Protein AF-A0A819MSC9-F1 (afdb_monomer_lite)

pLDDT: mean 72.08, std 18.35, range [40.25, 93.31]

Secondary structure (DSSP, 8-state):
-----------EE-GGG--HHHHHHHHHHTT----TT--HHHHHHHHHHHHHHTT--TTT--EE----------------------------------------

Radius of gyration: 26.0 Å; chains: 1; bounding box: 69×40×56 Å

Structure (mmCIF, N/CA/C/O backbone):
data_AF-A0A819MSC9-F1
#
_entry.id   AF-A0A819MSC9-F1
#
loop_
_atom_site.group_PDB
_atom_site.id
_atom_site.type_symbol
_atom_site.label_atom_id
_atom_site.label_alt_id
_atom_site.label_comp_id
_atom_site.label_asym_id
_atom_site.label_entity_id
_atom_site.label_seq_id
_atom_site.pdbx_PDB_ins_code
_atom_site.Cartn_x
_atom_site.Cartn_y
_atom_site.Cartn_z
_atom_site.occupancy
_atom_site.B_iso_or_equiv
_atom_site.auth_seq_id
_atom_site.auth_comp_id
_atom_site.auth_asym_id
_atom_site.auth_atom_id
_atom_site.pdbx_PDB_model_num
ATOM 1 N N . MET A 1 1 ? -39.515 -8.755 12.818 1.00 40.25 1 MET A N 1
ATOM 2 C CA . MET A 1 1 ? -38.834 -9.186 11.578 1.00 40.25 1 MET A CA 1
ATOM 3 C C . MET A 1 1 ? -37.427 -8.613 11.591 1.00 40.25 1 MET A C 1
ATOM 5 O O . MET A 1 1 ? -37.226 -7.551 12.164 1.00 40.25 1 MET A O 1
ATOM 9 N N . SER A 1 2 ? -36.477 -9.401 11.105 1.00 42.66 2 SER A N 1
ATOM 10 C CA . SER A 1 2 ? -35.056 -9.425 11.458 1.00 42.66 2 SER A CA 1
ATOM 11 C C . SER A 1 2 ? -34.272 -8.131 11.224 1.00 42.66 2 SER A C 1
ATOM 13 O O . SER A 1 2 ? -34.384 -7.502 10.178 1.00 42.66 2 SER A O 1
ATOM 15 N N . MET A 1 3 ? -33.414 -7.800 12.193 1.00 47.66 3 MET A N 1
ATOM 16 C CA . MET A 1 3 ? -32.283 -6.892 12.020 1.00 47.66 3 MET A CA 1
ATOM 17 C C . MET A 1 3 ? -31.190 -7.619 11.230 1.00 47.66 3 MET A C 1
ATOM 19 O O . MET A 1 3 ? -30.603 -8.570 11.739 1.00 47.66 3 MET A O 1
ATOM 23 N 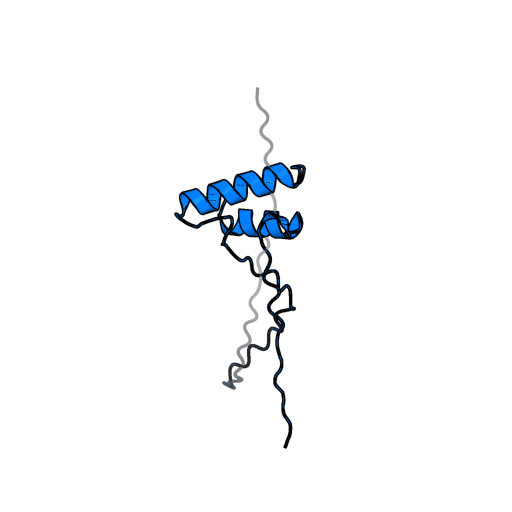N . THR A 1 4 ? -30.893 -7.182 10.009 1.00 46.00 4 THR A N 1
ATOM 24 C CA . THR A 1 4 ? -29.673 -7.586 9.291 1.00 46.00 4 THR A CA 1
ATOM 25 C C . THR A 1 4 ? -28.822 -6.352 9.029 1.00 46.00 4 THR A C 1
ATOM 27 O O . THR A 1 4 ? -28.658 -5.911 7.894 1.00 46.00 4 THR A O 1
ATOM 30 N N . SER A 1 5 ? -28.289 -5.768 10.103 1.00 48.41 5 SER A N 1
ATOM 31 C CA . SER A 1 5 ? -27.159 -4.845 10.008 1.00 48.41 5 SER A CA 1
ATOM 32 C C . SER A 1 5 ? -25.913 -5.671 9.708 1.00 48.41 5 SER A C 1
ATOM 34 O O . SER A 1 5 ? -25.155 -6.019 10.610 1.00 48.41 5 SER A O 1
ATOM 36 N N . THR A 1 6 ? -25.726 -6.044 8.442 1.00 45.50 6 THR A N 1
ATOM 37 C CA . THR A 1 6 ? -24.469 -6.615 7.955 1.00 45.50 6 THR A CA 1
ATOM 38 C C . THR A 1 6 ? -23.427 -5.504 7.994 1.00 45.50 6 THR A C 1
ATOM 40 O O . THR A 1 6 ? -23.201 -4.796 7.016 1.00 45.50 6 THR A O 1
ATOM 43 N N . THR A 1 7 ? -22.832 -5.282 9.164 1.00 50.47 7 THR A N 1
ATOM 44 C CA . THR A 1 7 ? -21.655 -4.434 9.306 1.00 50.47 7 THR A CA 1
ATOM 45 C C . THR A 1 7 ? -20.507 -5.150 8.607 1.00 50.47 7 THR A C 1
ATOM 47 O O . THR A 1 7 ? -19.777 -5.917 9.235 1.00 50.47 7 THR A O 1
ATOM 50 N N . ASN A 1 8 ? -20.359 -4.920 7.298 1.00 50.84 8 ASN A N 1
ATOM 51 C CA . ASN A 1 8 ? -19.066 -5.060 6.638 1.00 50.84 8 ASN A CA 1
ATOM 52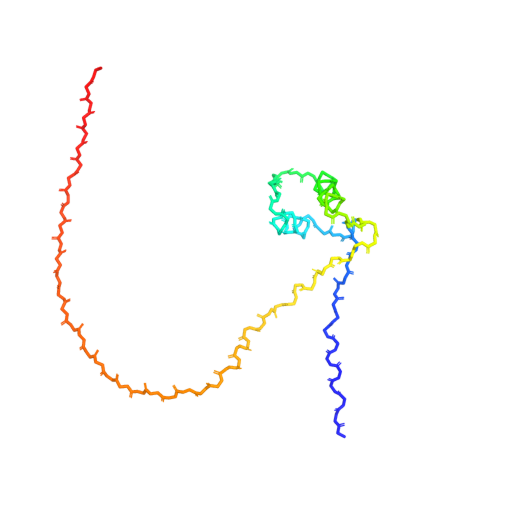 C C . ASN A 1 8 ? -18.124 -4.154 7.423 1.00 50.84 8 ASN A C 1
ATOM 54 O O . ASN A 1 8 ? -18.176 -2.930 7.309 1.00 50.84 8 ASN A O 1
ATOM 58 N N . SER A 1 9 ? -17.373 -4.755 8.340 1.00 52.38 9 SER A N 1
ATOM 59 C CA . SER A 1 9 ? -16.464 -4.051 9.225 1.00 52.38 9 SER A CA 1
ATOM 60 C C . SER A 1 9 ? -15.303 -3.574 8.369 1.00 52.38 9 SER A C 1
ATOM 62 O O . SER A 1 9 ? -14.294 -4.269 8.279 1.00 52.38 9 SER A O 1
ATOM 64 N N . VAL A 1 10 ? -15.462 -2.411 7.732 1.00 62.72 10 VAL A N 1
ATOM 65 C CA . VAL A 1 10 ? -14.424 -1.792 6.912 1.00 62.72 10 VAL A CA 1
ATOM 66 C C . VAL A 1 10 ? -13.194 -1.616 7.799 1.00 62.72 10 VAL A C 1
ATOM 68 O O . VAL A 1 10 ? -13.185 -0.793 8.717 1.00 62.72 10 VAL A O 1
ATOM 71 N N . LYS A 1 11 ? -12.168 -2.449 7.604 1.00 73.00 11 LYS A N 1
ATOM 72 C CA . LYS A 1 11 ? -10.951 -2.410 8.419 1.00 73.00 11 LYS A CA 1
ATOM 73 C C . LYS A 1 11 ? -10.078 -1.289 7.886 1.00 73.00 11 LYS A C 1
ATOM 75 O O . LYS A 1 11 ? -9.203 -1.508 7.051 1.00 73.00 11 LYS A O 1
ATOM 80 N N . GLN A 1 12 ? -10.324 -0.086 8.385 1.00 82.69 12 GLN A N 1
ATOM 81 C CA . GLN A 1 12 ? -9.467 1.061 8.134 1.00 82.69 12 GLN A CA 1
ATOM 82 C C . GLN A 1 12 ? -8.205 0.969 8.994 1.00 82.69 12 GLN A C 1
ATOM 84 O O . GLN A 1 12 ? -8.278 0.672 10.188 1.00 82.69 12 GLN A O 1
ATOM 89 N N . ARG A 1 13 ? -7.035 1.197 8.392 1.00 85.56 13 ARG A N 1
ATOM 90 C CA . ARG A 1 13 ? -5.745 1.184 9.097 1.00 85.56 13 ARG A CA 1
ATOM 91 C C . ARG A 1 13 ? -4.910 2.405 8.751 1.00 85.56 13 ARG A C 1
ATOM 93 O O . ARG A 1 13 ? -4.994 2.931 7.644 1.00 85.56 13 ARG A O 1
ATOM 100 N N . LYS A 1 14 ? -4.073 2.821 9.702 1.00 88.81 14 LYS A N 1
ATOM 101 C CA . LYS A 1 14 ? -3.057 3.855 9.488 1.00 88.81 14 LYS A CA 1
ATOM 102 C C . LYS A 1 14 ? -1.874 3.293 8.707 1.00 88.81 14 LYS A C 1
ATOM 104 O O . LYS A 1 14 ? -1.634 2.086 8.718 1.00 88.81 14 LYS A O 1
ATOM 109 N N . LEU A 1 15 ? -1.089 4.185 8.104 1.00 89.00 15 LEU A N 1
ATOM 110 C CA . LEU A 1 15 ? 0.093 3.854 7.302 1.00 89.00 15 LEU A CA 1
ATOM 111 C C . LEU A 1 15 ? 1.039 2.850 7.993 1.00 89.00 15 LEU A C 1
ATOM 113 O O . LEU A 1 15 ? 1.464 1.867 7.387 1.00 89.00 15 LEU A O 1
ATOM 117 N N . ASN A 1 16 ? 1.323 3.055 9.282 1.00 87.75 16 ASN A N 1
ATOM 118 C CA . ASN A 1 16 ? 2.234 2.201 10.054 1.00 87.75 16 ASN A CA 1
ATOM 119 C C . ASN A 1 16 ? 1.661 0.807 10.370 1.00 87.75 16 ASN A C 1
ATOM 121 O O . ASN A 1 16 ? 2.422 -0.154 10.526 1.00 87.75 16 ASN A O 1
ATOM 125 N N . ASP A 1 17 ? 0.335 0.670 10.397 1.00 87.56 17 ASP A N 1
ATOM 126 C CA . ASP A 1 17 ? -0.372 -0.578 10.710 1.00 87.56 17 ASP A CA 1
ATOM 127 C C . ASP A 1 17 ? -0.641 -1.442 9.468 1.00 87.56 17 ASP A C 1
ATOM 129 O O . ASP A 1 17 ? -1.140 -2.573 9.572 1.00 87.56 17 ASP A O 1
ATOM 133 N N . LEU A 1 18 ? -0.292 -0.933 8.282 1.00 88.19 18 LEU A N 1
ATOM 134 C CA . LEU A 1 18 ? -0.361 -1.676 7.032 1.00 88.19 18 LEU A CA 1
ATOM 135 C C . LEU A 1 18 ? 0.689 -2.787 6.979 1.00 88.19 18 LEU A C 1
ATOM 137 O O . LEU A 1 18 ? 1.816 -2.673 7.482 1.00 88.19 18 LEU A O 1
ATOM 141 N N . ARG A 1 19 ? 0.325 -3.894 6.328 1.00 90.75 19 ARG A N 1
ATOM 142 C CA . ARG A 1 19 ? 1.277 -4.957 5.996 1.00 90.75 19 ARG A CA 1
ATOM 143 C C . ARG A 1 19 ? 2.046 -4.568 4.740 1.00 90.75 19 ARG A C 1
ATOM 145 O O . ARG A 1 19 ? 1.571 -3.780 3.930 1.00 90.75 19 ARG A O 1
ATOM 152 N N . VAL A 1 20 ? 3.201 -5.196 4.532 1.00 89.69 20 VAL A N 1
ATOM 153 C CA . VAL A 1 20 ? 4.023 -5.007 3.321 1.00 89.69 20 VAL A CA 1
ATOM 154 C C . VAL A 1 20 ? 3.200 -5.211 2.046 1.00 89.69 20 VAL A C 1
ATOM 156 O O . VAL A 1 20 ? 3.291 -4.405 1.130 1.00 89.69 20 VAL A O 1
ATOM 159 N N . VAL A 1 21 ? 2.338 -6.230 2.017 1.00 89.12 21 VAL A N 1
ATOM 160 C CA . VAL A 1 21 ? 1.456 -6.506 0.870 1.00 89.12 21 VAL A CA 1
ATOM 161 C C . VAL A 1 21 ? 0.451 -5.385 0.599 1.00 89.12 21 VAL A C 1
ATOM 163 O O . VAL A 1 21 ? 0.172 -5.085 -0.560 1.00 89.12 21 VAL A O 1
ATOM 166 N N . ASP A 1 22 ? -0.066 -4.749 1.652 1.00 89.00 22 ASP A N 1
ATOM 167 C CA . ASP A 1 22 ? -1.038 -3.664 1.530 1.00 89.00 22 ASP A CA 1
ATOM 168 C C . ASP A 1 22 ? -0.311 -2.377 1.088 1.00 89.00 22 ASP A C 1
ATOM 170 O O . ASP A 1 22 ? -0.731 -1.735 0.135 1.00 89.00 22 ASP A O 1
ATOM 174 N N . LEU A 1 23 ? 0.864 -2.076 1.660 1.00 90.94 23 LEU A N 1
ATOM 175 C CA . LEU A 1 23 ? 1.729 -0.963 1.229 1.00 90.94 23 LEU A CA 1
ATOM 176 C C . LEU A 1 23 ? 2.120 -1.067 -0.254 1.00 90.94 23 LEU A C 1
ATOM 178 O O . LEU A 1 23 ? 2.061 -0.089 -0.992 1.00 90.94 23 LEU A O 1
ATOM 182 N N . GLN A 1 24 ? 2.500 -2.264 -0.704 1.00 91.00 24 GLN A N 1
ATOM 183 C CA . GLN A 1 24 ? 2.837 -2.545 -2.102 1.00 91.00 24 GLN A CA 1
ATOM 184 C C . GLN A 1 24 ? 1.634 -2.390 -3.039 1.00 91.00 24 GLN A C 1
ATOM 186 O O . GLN A 1 24 ? 1.782 -1.966 -4.189 1.00 91.00 24 GLN A O 1
ATOM 191 N N . ARG A 1 25 ? 0.433 -2.749 -2.577 1.00 89.62 25 ARG A N 1
ATOM 192 C CA . ARG A 1 25 ? -0.798 -2.521 -3.335 1.00 89.62 25 ARG A CA 1
ATOM 193 C C . ARG A 1 25 ? -1.054 -1.028 -3.489 1.00 89.62 25 ARG A C 1
ATOM 195 O O . ARG A 1 25 ? -1.247 -0.581 -4.613 1.00 89.62 25 ARG A O 1
ATOM 202 N N . GLU A 1 26 ? -0.989 -0.277 -2.396 1.00 90.00 26 GLU A N 1
ATOM 203 C CA . GLU A 1 26 ? -1.214 1.167 -2.414 1.00 90.00 26 GLU A CA 1
ATOM 204 C C . GLU A 1 26 ? -0.196 1.877 -3.305 1.00 90.00 26 GLU A C 1
ATOM 206 O O . GLU A 1 26 ? -0.587 2.595 -4.218 1.00 90.00 26 GLU A O 1
ATOM 211 N N . LEU A 1 27 ? 1.104 1.603 -3.156 1.00 91.25 27 LEU A N 1
ATOM 212 C CA . LEU A 1 27 ? 2.139 2.174 -4.029 1.00 91.25 27 LEU A CA 1
ATOM 213 C C . LEU A 1 27 ? 1.857 1.920 -5.517 1.00 91.25 27 LEU A C 1
ATOM 215 O O . LEU A 1 27 ? 2.042 2.818 -6.337 1.00 91.25 27 LEU A O 1
ATOM 219 N N . ARG A 1 28 ? 1.330 0.737 -5.864 1.00 89.62 28 ARG A N 1
ATOM 220 C CA . ARG A 1 28 ? 0.881 0.441 -7.230 1.00 89.62 28 ARG A CA 1
ATOM 221 C C . ARG A 1 28 ? -0.317 1.303 -7.639 1.00 89.62 28 ARG A C 1
ATOM 223 O O . ARG A 1 28 ? -0.306 1.823 -8.747 1.00 89.62 28 ARG A O 1
ATOM 230 N N . SER A 1 29 ? -1.305 1.495 -6.764 1.00 87.94 29 SER A N 1
ATOM 231 C CA . SER A 1 29 ? -2.445 2.404 -6.990 1.00 87.94 29 SER A CA 1
ATOM 232 C C . SER A 1 29 ? -2.006 3.863 -7.186 1.00 87.94 29 SER A C 1
ATOM 234 O O . SER A 1 29 ? -2.641 4.619 -7.921 1.00 87.94 29 SER A O 1
ATOM 236 N N . PHE A 1 30 ? -0.891 4.263 -6.569 1.00 86.12 30 PHE A N 1
ATOM 237 C CA . PHE A 1 30 ? -0.267 5.574 -6.758 1.00 86.12 30 PHE A CA 1
ATOM 238 C C . PHE A 1 30 ? 0.651 5.652 -7.996 1.00 86.12 30 PHE A C 1
ATOM 240 O O . PHE A 1 30 ? 1.209 6.720 -8.245 1.00 86.12 30 PHE A O 1
ATOM 247 N N . ASN A 1 31 ? 0.775 4.579 -8.791 1.00 88.19 31 ASN A N 1
ATOM 248 C CA . ASN A 1 31 ? 1.714 4.439 -9.916 1.00 88.19 31 ASN A CA 1
ATOM 249 C C . ASN A 1 31 ? 3.190 4.643 -9.523 1.00 88.19 31 ASN A C 1
ATOM 251 O O . ASN A 1 31 ? 3.994 5.151 -10.304 1.00 88.19 31 ASN A O 1
ATOM 255 N N . ILE A 1 32 ? 3.560 4.233 -8.310 1.00 89.88 32 ILE A N 1
ATOM 256 C CA . ILE A 1 32 ? 4.929 4.317 -7.796 1.00 89.88 32 ILE A CA 1
ATOM 257 C C . ILE A 1 32 ? 5.581 2.943 -7.887 1.00 89.88 32 ILE A C 1
ATOM 259 O O . ILE A 1 32 ? 5.054 1.943 -7.395 1.00 89.88 32 ILE A O 1
ATOM 263 N N . SER A 1 33 ? 6.760 2.903 -8.505 1.00 90.00 33 SER A N 1
ATOM 264 C CA . SER A 1 33 ? 7.564 1.687 -8.582 1.00 90.00 33 SER A CA 1
ATOM 265 C C . SER A 1 33 ? 8.191 1.359 -7.223 1.00 90.00 33 SER A C 1
ATOM 267 O O . SER A 1 33 ? 8.738 2.226 -6.534 1.00 90.00 33 SER A O 1
ATOM 269 N N . TYR A 1 34 ? 8.132 0.087 -6.846 1.00 89.88 34 TYR A N 1
ATOM 270 C CA . TYR A 1 34 ? 8.768 -0.454 -5.651 1.00 89.88 34 TYR A CA 1
ATOM 271 C C . TYR A 1 34 ? 9.419 -1.794 -5.970 1.00 89.88 34 TYR A C 1
ATOM 273 O O . TYR A 1 34 ? 8.956 -2.536 -6.840 1.00 89.88 34 TYR A O 1
ATOM 281 N N . ASP A 1 35 ? 10.469 -2.126 -5.225 1.00 89.12 35 ASP A N 1
ATOM 282 C CA . ASP A 1 35 ? 11.041 -3.466 -5.254 1.00 89.12 35 ASP A CA 1
ATOM 283 C C . ASP A 1 35 ? 10.321 -4.355 -4.227 1.00 89.12 35 ASP A C 1
ATOM 285 O O . ASP A 1 35 ? 10.018 -3.949 -3.104 1.00 89.12 35 ASP A O 1
ATOM 289 N N . LYS A 1 36 ? 10.055 -5.607 -4.600 1.00 84.88 36 LYS A N 1
ATOM 290 C CA . LYS A 1 36 ? 9.500 -6.621 -3.694 1.00 84.88 36 LYS A CA 1
ATOM 291 C C . LYS A 1 36 ? 10.449 -6.946 -2.537 1.00 84.88 36 LYS A C 1
ATOM 293 O O . LYS A 1 36 ? 9.988 -7.465 -1.524 1.00 84.88 36 LYS A O 1
ATOM 298 N N . LYS A 1 37 ? 11.749 -6.667 -2.694 1.00 90.00 37 LYS A N 1
ATOM 299 C CA . LYS A 1 37 ? 12.785 -6.853 -1.666 1.00 90.00 37 LYS A CA 1
ATOM 300 C C . LYS A 1 37 ? 12.914 -5.672 -0.698 1.00 90.00 37 LYS A C 1
ATOM 302 O O . LYS A 1 37 ? 13.683 -5.769 0.255 1.00 90.00 37 LYS A O 1
ATOM 307 N N . GLU A 1 38 ? 12.199 -4.569 -0.923 1.00 88.25 38 GLU A N 1
ATOM 308 C CA . GLU A 1 38 ? 12.259 -3.414 -0.026 1.00 88.25 38 GLU A CA 1
ATOM 309 C C . GLU A 1 38 ? 11.665 -3.718 1.351 1.00 88.25 38 GLU A C 1
ATOM 311 O O . GLU A 1 38 ? 10.646 -4.396 1.502 1.00 88.25 38 GLU A O 1
ATOM 316 N N . LEU A 1 39 ? 12.318 -3.171 2.375 1.00 92.75 39 LEU A N 1
ATOM 317 C CA . LEU A 1 39 ? 11.867 -3.277 3.754 1.00 92.75 39 LEU A CA 1
ATOM 318 C C . LEU A 1 39 ? 10.591 -2.455 3.964 1.00 92.75 39 LEU A C 1
ATOM 320 O O . LEU A 1 39 ? 10.377 -1.425 3.321 1.00 92.75 39 LEU A O 1
ATOM 324 N N . LYS A 1 40 ? 9.773 -2.864 4.944 1.00 89.69 40 LYS A N 1
ATOM 325 C CA . LYS A 1 40 ? 8.520 -2.173 5.298 1.00 89.69 40 LYS A CA 1
ATOM 326 C C . LYS A 1 40 ? 8.721 -0.664 5.495 1.00 89.69 40 LYS A C 1
ATOM 328 O O . LYS A 1 40 ? 7.917 0.112 4.995 1.00 89.69 40 LYS A O 1
ATOM 333 N N . GLY A 1 41 ? 9.795 -0.256 6.175 1.00 91.75 41 GLY A N 1
ATOM 334 C CA . GLY A 1 41 ? 10.097 1.159 6.418 1.00 91.75 41 GLY A CA 1
ATOM 335 C C . GLY A 1 41 ? 10.303 1.963 5.131 1.00 91.75 41 GLY A C 1
ATOM 336 O O . GLY A 1 41 ? 9.755 3.052 4.999 1.00 91.75 41 GLY A O 1
ATOM 337 N N . SER A 1 42 ? 11.011 1.402 4.146 1.00 92.31 42 SER A N 1
ATOM 338 C CA . SER A 1 42 ? 11.223 2.052 2.847 1.00 92.31 42 SER A CA 1
ATOM 339 C C . SER A 1 42 ? 9.913 2.226 2.076 1.00 92.31 42 SER A C 1
ATOM 341 O O . SER A 1 42 ? 9.682 3.277 1.482 1.00 92.31 42 SER A O 1
ATOM 343 N N . LEU A 1 43 ? 9.029 1.224 2.123 1.00 92.50 43 LEU A N 1
ATOM 344 C CA . LEU A 1 43 ? 7.713 1.290 1.482 1.00 92.50 43 LEU A CA 1
ATOM 345 C C . LEU A 1 43 ? 6.798 2.324 2.154 1.00 92.50 43 LEU A C 1
ATOM 347 O O . LEU A 1 43 ? 6.111 3.069 1.460 1.00 92.50 43 LEU A O 1
ATOM 351 N N . VAL A 1 44 ? 6.816 2.392 3.490 1.00 93.31 44 VAL A N 1
ATOM 352 C CA . VAL A 1 44 ? 6.086 3.403 4.271 1.00 93.31 44 VAL A CA 1
ATOM 353 C C . VAL A 1 44 ? 6.539 4.806 3.887 1.00 93.31 44 VAL A C 1
ATOM 355 O O . VAL A 1 44 ? 5.697 5.643 3.584 1.00 93.31 44 VAL A O 1
ATOM 358 N N . GLU A 1 45 ? 7.847 5.056 3.833 1.00 93.19 45 GLU A N 1
ATOM 359 C CA . GLU A 1 45 ? 8.376 6.387 3.526 1.00 93.19 45 GLU A CA 1
ATOM 360 C C . GLU A 1 45 ? 8.045 6.824 2.092 1.00 93.19 45 GLU A C 1
ATOM 362 O O . GLU A 1 45 ? 7.605 7.951 1.866 1.00 93.19 45 GLU A O 1
ATOM 367 N N . LYS A 1 46 ? 8.155 5.914 1.115 1.00 92.69 46 LYS A N 1
ATOM 368 C CA . LYS A 1 46 ? 7.731 6.188 -0.267 1.00 92.69 46 LYS A CA 1
ATOM 369 C C . LYS A 1 46 ? 6.245 6.515 -0.356 1.00 92.69 46 LYS A C 1
ATOM 371 O O . LYS A 1 46 ? 5.861 7.457 -1.047 1.00 92.69 46 LYS A O 1
ATOM 376 N N . LEU A 1 47 ? 5.405 5.749 0.339 1.00 92.19 47 LEU A N 1
ATOM 377 C CA . LEU A 1 47 ? 3.962 5.968 0.330 1.00 92.19 47 LEU A CA 1
ATOM 378 C C . LEU A 1 47 ? 3.597 7.270 1.056 1.00 92.19 47 LEU A C 1
ATOM 380 O O . LEU A 1 47 ? 2.730 8.007 0.600 1.00 92.19 47 LEU A O 1
ATOM 384 N N . ARG A 1 48 ? 4.322 7.613 2.123 1.00 92.69 48 ARG A N 1
ATOM 385 C CA . ARG A 1 48 ? 4.212 8.901 2.813 1.00 92.69 48 ARG A CA 1
ATOM 386 C C . ARG A 1 48 ? 4.502 10.068 1.869 1.00 92.69 48 ARG A C 1
ATOM 388 O O . ARG A 1 48 ? 3.697 10.990 1.778 1.00 92.69 48 ARG A O 1
ATOM 395 N N . GLN A 1 49 ? 5.609 10.008 1.128 1.00 92.50 49 GLN A N 1
ATOM 396 C CA . GLN A 1 49 ? 5.953 11.026 0.129 1.00 92.50 49 GLN A CA 1
ATOM 397 C C . GLN A 1 49 ? 4.901 11.118 -0.982 1.00 92.50 49 GLN A C 1
ATOM 399 O O . GLN A 1 49 ? 4.542 12.214 -1.403 1.00 92.50 49 GLN A O 1
ATOM 404 N N . ALA A 1 50 ? 4.354 9.982 -1.421 1.00 91.19 50 ALA A N 1
ATOM 405 C CA . ALA A 1 50 ? 3.274 9.938 -2.405 1.00 91.19 50 ALA A CA 1
ATOM 406 C C . ALA A 1 50 ? 2.029 10.710 -1.956 1.00 91.19 50 ALA A C 1
ATOM 408 O O . ALA A 1 50 ? 1.437 11.451 -2.744 1.00 91.19 50 ALA A O 1
ATOM 409 N N . LEU A 1 51 ? 1.639 10.530 -0.692 1.00 92.06 51 LEU A N 1
ATOM 410 C CA . LEU A 1 51 ? 0.496 11.214 -0.096 1.00 92.06 51 LEU A CA 1
ATOM 411 C C . LEU A 1 51 ? 0.753 12.716 0.006 1.00 92.06 51 LEU A C 1
ATOM 413 O O . LEU A 1 51 ? -0.073 13.500 -0.459 1.00 92.06 51 LEU A O 1
ATOM 417 N N . LEU A 1 52 ? 1.930 13.115 0.495 1.00 92.19 52 LEU A N 1
ATOM 418 C CA . LEU A 1 52 ? 2.317 14.524 0.578 1.00 92.19 52 LEU A CA 1
ATOM 419 C C . LEU A 1 52 ? 2.320 15.205 -0.799 1.00 92.19 52 LEU A C 1
ATOM 421 O O . LEU A 1 52 ? 1.785 16.301 -0.937 1.00 92.19 52 LEU A O 1
ATOM 425 N N . ASN A 1 53 ? 2.815 14.530 -1.842 1.00 92.00 53 ASN A N 1
ATOM 426 C CA . ASN A 1 53 ? 2.785 15.038 -3.221 1.00 92.00 53 ASN A CA 1
ATOM 427 C C . ASN A 1 53 ? 1.359 15.259 -3.752 1.00 92.00 53 ASN A C 1
ATOM 429 O O . ASN A 1 53 ? 1.152 16.051 -4.669 1.00 92.00 53 ASN A O 1
ATOM 433 N N . ARG A 1 54 ? 0.368 14.565 -3.185 1.00 88.56 54 ARG A N 1
ATOM 434 C CA . ARG A 1 54 ? -1.057 14.736 -3.493 1.00 88.56 54 ARG A CA 1
ATOM 435 C C . ARG A 1 54 ? -1.778 15.667 -2.513 1.00 88.56 54 ARG A C 1
ATOM 437 O O . ARG A 1 54 ? -2.999 15.765 -2.584 1.00 88.56 54 ARG A O 1
ATOM 444 N N . ASN A 1 55 ? -1.048 16.363 -1.637 1.00 91.25 55 ASN A N 1
ATOM 445 C CA . ASN A 1 55 ? -1.585 17.191 -0.550 1.00 91.25 55 ASN A CA 1
ATOM 446 C C . ASN A 1 55 ? -2.492 16.408 0.418 1.00 91.25 55 ASN A C 1
ATOM 448 O O . ASN A 1 55 ? -3.449 16.950 0.967 1.00 91.25 55 ASN A O 1
ATOM 452 N N . LEU A 1 56 ? -2.203 15.120 0.610 1.00 90.62 56 LEU A N 1
ATOM 453 C CA . LEU A 1 56 ? -2.859 14.267 1.594 1.00 90.62 56 LEU A CA 1
ATOM 454 C C . LEU A 1 56 ? -1.968 14.142 2.826 1.00 90.62 56 LEU A C 1
ATOM 456 O O . LEU A 1 56 ? -0.754 13.979 2.710 1.00 90.62 56 LEU A O 1
ATOM 460 N N . ASP A 1 57 ? -2.586 14.183 4.003 1.00 89.81 57 ASP A N 1
ATOM 461 C CA . ASP A 1 57 ? -1.882 14.007 5.268 1.00 89.81 57 ASP A CA 1
ATOM 462 C C . ASP A 1 57 ? -1.669 12.509 5.558 1.00 89.81 57 ASP A C 1
ATOM 464 O O . ASP A 1 57 ? -2.640 11.801 5.834 1.00 89.81 57 ASP A O 1
ATOM 468 N N . PRO A 1 58 ? -0.426 12.002 5.517 1.00 87.06 58 PRO A N 1
ATOM 469 C CA . PRO A 1 58 ? -0.139 10.588 5.723 1.00 87.06 58 PRO A CA 1
ATOM 470 C C . PRO A 1 58 ? -0.446 10.073 7.133 1.00 87.06 58 PRO A C 1
ATOM 472 O O . PRO A 1 58 ? -0.676 8.873 7.288 1.00 87.06 58 PRO A O 1
ATOM 475 N N . ASP A 1 59 ? -0.466 10.943 8.146 1.00 84.81 59 ASP A N 1
ATOM 476 C CA . ASP A 1 59 ? -0.709 10.545 9.538 1.00 84.81 59 ASP A CA 1
ATOM 477 C C . ASP A 1 59 ? -2.211 10.434 9.856 1.00 84.81 59 ASP A C 1
ATOM 479 O O . ASP A 1 59 ? -2.618 9.668 10.740 1.00 84.81 59 ASP A O 1
ATOM 483 N N . ASN A 1 60 ? -3.036 11.153 9.089 1.00 86.25 60 ASN A N 1
ATOM 484 C CA . ASN A 1 60 ? -4.497 11.134 9.182 1.00 86.25 60 ASN A CA 1
ATOM 485 C C . ASN A 1 60 ? -5.176 10.317 8.071 1.00 86.25 60 ASN A C 1
ATOM 487 O O . ASN A 1 60 ? -6.372 10.037 8.165 1.00 86.25 60 ASN A O 1
ATOM 491 N N . TYR A 1 61 ? -4.442 9.905 7.035 1.00 86.50 61 TYR A N 1
ATOM 492 C CA . TYR A 1 61 ? -4.989 9.092 5.956 1.00 86.50 61 TYR A CA 1
ATOM 493 C C . TYR A 1 61 ? -5.297 7.665 6.429 1.00 86.50 61 TYR A C 1
ATOM 495 O O . TYR A 1 61 ? -4.446 6.960 6.982 1.00 86.50 61 TYR A O 1
ATOM 503 N N . LEU A 1 62 ? -6.534 7.232 6.187 1.00 87.19 62 LEU A N 1
ATOM 504 C CA . LEU A 1 62 ? -7.025 5.903 6.531 1.00 87.19 62 LEU A CA 1
ATOM 505 C C . LEU A 1 62 ? -7.115 5.046 5.273 1.00 87.19 62 LEU A C 1
ATOM 507 O O . LEU A 1 62 ? -7.866 5.350 4.349 1.00 87.19 62 LEU A O 1
ATOM 511 N N . PHE A 1 63 ? -6.367 3.949 5.268 1.00 86.75 63 PHE A N 1
ATOM 512 C CA . PHE A 1 63 ? -6.354 2.993 4.172 1.00 86.75 63 PHE A CA 1
ATOM 513 C C . PHE A 1 63 ? -7.407 1.922 4.388 1.00 86.75 63 PHE A C 1
ATOM 515 O O . PHE A 1 63 ? -7.522 1.369 5.487 1.00 86.75 63 PHE A O 1
ATOM 522 N N . ASP A 1 64 ? -8.133 1.589 3.328 1.00 82.25 64 ASP A N 1
ATOM 523 C CA . ASP A 1 64 ? -9.092 0.499 3.365 1.00 82.25 64 ASP A CA 1
ATOM 524 C C . ASP A 1 64 ? -8.370 -0.843 3.183 1.00 82.25 64 ASP A C 1
ATOM 526 O O . ASP A 1 64 ? -7.892 -1.182 2.101 1.00 82.25 64 ASP A O 1
ATOM 530 N N . THR A 1 65 ? -8.266 -1.616 4.267 1.00 75.12 65 THR A N 1
ATOM 531 C CA . THR A 1 65 ? -7.670 -2.964 4.238 1.00 75.12 65 THR A CA 1
ATOM 532 C C . THR A 1 65 ? -8.709 -4.071 4.163 1.00 75.12 65 THR A C 1
ATOM 534 O O . THR A 1 65 ? -8.372 -5.247 4.351 1.00 75.12 65 THR A O 1
ATOM 537 N N . SER A 1 66 ? -9.964 -3.715 3.878 1.00 68.19 66 SER A N 1
ATOM 538 C CA . SER A 1 66 ? -11.074 -4.647 3.702 1.00 68.19 66 SER A CA 1
ATOM 539 C C . SER A 1 66 ? -10.859 -5.424 2.414 1.00 68.19 66 SER A C 1
ATOM 541 O O . SER A 1 66 ? -11.416 -5.162 1.355 1.00 68.19 66 SER A O 1
ATOM 543 N N . THR A 1 67 ? -9.996 -6.424 2.509 1.00 59.41 67 THR A N 1
ATOM 544 C CA . THR A 1 67 ? -9.916 -7.526 1.561 1.00 59.41 67 THR A CA 1
ATOM 545 C C . THR A 1 67 ? -11.048 -8.503 1.858 1.00 59.41 67 THR A C 1
ATOM 547 O O . THR A 1 67 ? -10.821 -9.699 1.990 1.00 59.41 67 THR A O 1
ATOM 550 N N . ASP A 1 68 ? -12.273 -7.992 1.984 1.00 52.28 68 ASP A N 1
ATOM 551 C CA . ASP A 1 68 ? -13.447 -8.838 1.882 1.00 52.28 68 ASP A CA 1
ATOM 552 C C . ASP A 1 68 ? -13.681 -9.062 0.396 1.00 52.28 68 ASP A C 1
ATOM 554 O O . ASP A 1 68 ? -13.897 -8.134 -0.385 1.00 52.28 68 ASP A O 1
ATOM 558 N N . LEU A 1 69 ? -13.495 -10.325 0.020 1.00 52.97 69 LEU A N 1
ATOM 559 C CA . LEU A 1 69 ? -13.917 -10.957 -1.218 1.00 52.97 69 LEU A CA 1
ATOM 560 C C . LEU A 1 69 ? -15.098 -10.188 -1.816 1.00 52.97 69 LEU A C 1
ATOM 562 O O . LEU A 1 69 ? -16.227 -10.311 -1.341 1.00 52.97 69 LEU A O 1
ATOM 566 N N . LYS A 1 70 ? -14.853 -9.391 -2.862 1.00 46.16 70 LYS A N 1
ATOM 567 C CA . LYS A 1 70 ? -15.950 -8.897 -3.684 1.00 46.16 70 LYS A CA 1
ATOM 568 C C . LYS A 1 70 ? -16.501 -10.121 -4.401 1.00 46.16 70 LYS A C 1
ATOM 570 O O . LYS A 1 70 ? -16.002 -10.515 -5.451 1.00 46.16 70 LYS A O 1
ATOM 575 N N . SER A 1 71 ? -17.495 -10.742 -3.773 1.00 49.00 71 SER A N 1
ATOM 576 C CA . SER A 1 71 ? -18.561 -11.466 -4.436 1.00 49.00 71 SER A CA 1
ATOM 577 C C . SER A 1 71 ? -18.924 -10.659 -5.675 1.00 49.00 71 SER A C 1
ATOM 579 O O . SER A 1 71 ? -19.464 -9.556 -5.580 1.00 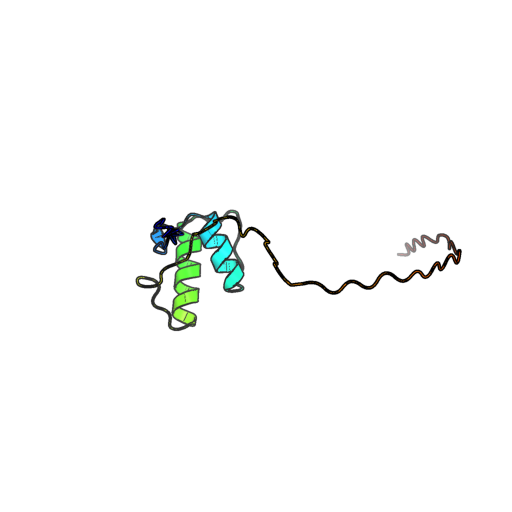49.00 71 SER A O 1
ATOM 581 N N . ILE A 1 72 ? -18.546 -11.172 -6.841 1.00 54.22 72 ILE A N 1
ATOM 582 C CA . ILE A 1 72 ? -19.102 -10.733 -8.113 1.00 54.22 72 ILE A CA 1
ATOM 583 C C . ILE A 1 72 ? -20.540 -11.261 -8.105 1.00 54.22 72 ILE A C 1
ATOM 585 O O . ILE A 1 72 ? -20.839 -12.301 -8.673 1.00 54.22 72 ILE A O 1
ATOM 589 N N . SER A 1 73 ? -21.427 -10.593 -7.371 1.00 52.12 73 SER A N 1
ATOM 590 C CA . SER A 1 73 ? -22.853 -10.611 -7.666 1.00 52.12 73 SER A CA 1
ATOM 591 C C . SER A 1 73 ? -23.106 -9.391 -8.539 1.00 52.12 73 SER A C 1
ATOM 593 O O . SER A 1 73 ? -23.561 -8.346 -8.073 1.00 52.12 73 SER A O 1
ATOM 595 N N . SER A 1 74 ? -22.707 -9.500 -9.805 1.00 51.94 74 SER A N 1
ATOM 596 C CA . SER A 1 74 ? -23.273 -8.664 -10.857 1.00 51.94 74 SER A CA 1
ATOM 597 C C . SER A 1 74 ? -24.684 -9.182 -11.103 1.00 51.94 74 SER A C 1
ATOM 599 O O . SER A 1 74 ? -24.917 -10.013 -11.973 1.00 51.94 74 SER A O 1
ATOM 601 N N . ASP A 1 75 ? -25.593 -8.750 -10.237 1.00 50.06 75 ASP A N 1
ATOM 602 C CA . ASP A 1 75 ? -27.029 -8.826 -10.450 1.00 50.06 75 ASP A CA 1
ATOM 603 C C . ASP A 1 75 ? -27.370 -7.706 -11.442 1.00 50.06 75 ASP A C 1
ATOM 605 O O . ASP A 1 75 ? -27.612 -6.564 -11.059 1.00 50.06 75 ASP A O 1
ATOM 609 N N . ASP A 1 76 ? -27.251 -8.007 -12.735 1.00 54.44 76 ASP A N 1
ATOM 610 C CA . ASP A 1 76 ? -27.789 -7.164 -13.799 1.00 54.44 76 ASP A CA 1
ATOM 611 C C . ASP A 1 76 ? -28.663 -8.032 -14.709 1.00 54.44 76 ASP A C 1
ATOM 613 O O . ASP A 1 76 ? -28.220 -8.707 -15.637 1.00 54.44 76 ASP A O 1
ATOM 617 N N . ASN A 1 77 ? -29.927 -8.088 -14.300 1.00 51.22 77 ASN A N 1
ATOM 618 C CA . ASN A 1 77 ? -31.136 -8.270 -15.093 1.00 51.22 77 ASN A CA 1
ATOM 619 C C . ASN A 1 77 ? -30.976 -8.660 -16.577 1.00 51.22 77 ASN A C 1
ATOM 621 O O . ASN A 1 77 ? -30.695 -7.842 -17.447 1.00 51.22 77 ASN A O 1
ATOM 625 N N . ASN A 1 78 ? -31.383 -9.899 -16.855 1.00 54.44 78 ASN A N 1
ATOM 626 C CA . ASN A 1 78 ? -32.428 -10.234 -17.824 1.00 54.44 78 ASN A CA 1
ATOM 627 C C . ASN A 1 78 ? -32.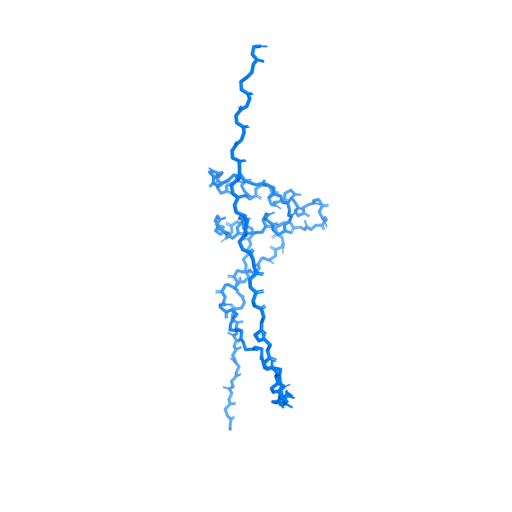433 -9.465 -19.164 1.00 54.44 78 ASN A C 1
ATOM 629 O O . ASN A 1 78 ? -33.140 -8.468 -19.329 1.00 54.44 78 ASN A O 1
ATOM 633 N N . ARG A 1 79 ? -31.802 -10.050 -20.187 1.00 51.22 79 ARG A N 1
ATOM 634 C CA . ARG A 1 79 ? -32.362 -9.988 -21.542 1.00 51.22 79 ARG A CA 1
ATOM 635 C C . ARG A 1 79 ? -32.053 -11.268 -22.307 1.00 51.22 79 ARG A C 1
ATOM 637 O O . ARG A 1 79 ? -31.016 -11.417 -22.940 1.00 5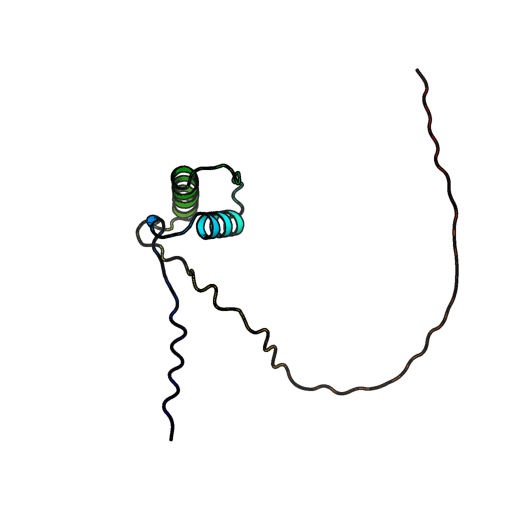1.22 79 ARG A O 1
ATOM 644 N N . SER A 1 80 ? -32.991 -12.199 -22.208 1.00 52.69 80 SER A N 1
ATOM 645 C CA . SER A 1 80 ? -33.159 -13.320 -23.124 1.00 52.69 80 SER A CA 1
ATOM 646 C C . SER A 1 80 ? -33.170 -12.842 -24.577 1.00 52.69 80 SER A C 1
ATOM 648 O O . SER A 1 80 ? -34.022 -12.032 -24.948 1.00 52.69 80 SER A O 1
ATOM 650 N N . HIS A 1 81 ? -32.267 -13.381 -25.391 1.00 52.81 81 HIS A N 1
ATOM 651 C CA . HIS A 1 81 ? -32.526 -13.627 -26.805 1.00 52.81 81 HIS A CA 1
ATOM 652 C C . HIS A 1 81 ? -31.616 -14.766 -27.278 1.00 52.81 81 HIS A C 1
ATOM 654 O O . HIS A 1 81 ? -30.450 -14.561 -27.612 1.00 52.81 81 HIS A O 1
ATOM 660 N N . GLU A 1 82 ? -32.150 -15.987 -27.247 1.00 56.16 82 GLU A N 1
ATOM 661 C CA . GLU A 1 82 ? -31.721 -17.033 -28.172 1.00 56.16 82 GLU A CA 1
ATOM 662 C C . GLU A 1 82 ? -31.930 -16.503 -29.588 1.00 56.16 82 GLU A C 1
ATOM 664 O O . GLU A 1 82 ? -33.035 -16.093 -29.919 1.00 56.16 82 GLU A O 1
ATOM 669 N N . GLU A 1 83 ? -30.894 -16.519 -30.420 1.00 49.22 83 GLU A N 1
ATOM 670 C CA . GLU A 1 83 ? -31.050 -16.990 -31.793 1.00 49.22 83 GLU A CA 1
ATOM 671 C C . GLU A 1 83 ? -29.686 -17.362 -32.382 1.00 49.22 83 GLU A C 1
ATOM 673 O O . GLU A 1 83 ? -28.772 -16.550 -32.507 1.00 49.22 83 GLU A O 1
ATOM 678 N N . ASN A 1 84 ? -29.581 -18.656 -32.678 1.00 51.19 84 ASN A N 1
ATOM 679 C CA . ASN A 1 84 ? -28.736 -19.289 -33.678 1.00 51.19 84 ASN A CA 1
ATOM 680 C C . ASN A 1 84 ? -28.088 -18.345 -34.703 1.00 51.19 84 ASN A C 1
ATOM 682 O O . ASN A 1 84 ? -28.781 -17.701 -35.484 1.00 51.19 84 ASN A O 1
ATOM 686 N N . SER A 1 85 ? -26.776 -18.485 -34.881 1.00 51.44 85 SER A N 1
ATOM 687 C CA . SER A 1 85 ? -26.259 -18.683 -36.234 1.00 51.44 85 SER A CA 1
ATOM 688 C C . SER A 1 85 ? -24.958 -19.465 -36.184 1.00 51.44 85 SER A C 1
ATOM 690 O O . SER A 1 85 ? -23.924 -18.976 -35.733 1.00 51.44 85 SER A O 1
ATOM 692 N N . PHE A 1 86 ? -25.037 -20.695 -36.686 1.00 53.34 86 PHE A N 1
ATOM 693 C CA . PHE A 1 86 ? -23.911 -21.418 -37.257 1.00 53.34 86 PHE A CA 1
ATOM 694 C C . PHE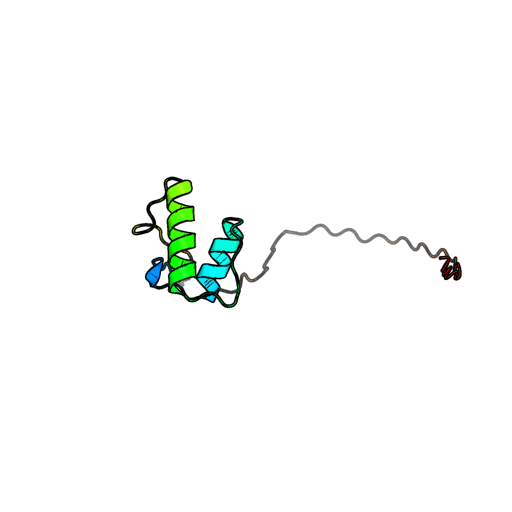 A 1 86 ? -23.124 -20.494 -38.195 1.00 53.34 86 PHE A C 1
ATOM 696 O O . PHE A 1 86 ? -23.716 -19.855 -39.062 1.00 53.34 86 PHE A O 1
ATOM 703 N N . HIS A 1 87 ? -21.803 -20.487 -38.059 1.00 48.62 87 HIS A N 1
ATOM 704 C CA . HIS A 1 87 ? -20.899 -20.261 -39.178 1.00 48.62 87 HIS A CA 1
ATOM 705 C C . HIS A 1 87 ? -19.641 -21.104 -38.963 1.00 48.62 87 HIS A C 1
ATOM 707 O O . HIS A 1 87 ? -18.667 -20.683 -38.345 1.00 48.62 87 HIS A O 1
ATOM 713 N N . ASP A 1 88 ? -19.704 -22.326 -39.487 1.00 50.88 88 ASP A N 1
ATOM 714 C CA . ASP A 1 88 ? -18.539 -23.037 -39.992 1.00 50.88 88 ASP A CA 1
ATOM 715 C C . ASP A 1 88 ? -17.995 -22.279 -41.207 1.00 50.88 88 ASP A C 1
ATOM 717 O O . ASP A 1 88 ? -18.715 -22.112 -42.186 1.00 50.88 88 ASP A O 1
ATOM 721 N N . THR A 1 89 ? -16.731 -21.864 -41.157 1.00 56.81 89 THR A N 1
ATOM 722 C CA . THR A 1 89 ? -15.808 -21.787 -42.308 1.00 56.81 89 THR A CA 1
ATOM 723 C C . THR A 1 89 ? -14.403 -21.608 -41.727 1.00 56.81 89 THR A C 1
ATOM 725 O O . THR A 1 89 ? -14.099 -20.572 -41.149 1.00 56.81 89 THR A O 1
ATOM 728 N N . ASN A 1 90 ? -13.625 -22.679 -41.602 1.00 55.84 90 ASN A N 1
ATOM 729 C CA . ASN A 1 90 ? -12.748 -23.234 -42.636 1.00 55.84 90 ASN A CA 1
ATOM 730 C C . ASN A 1 90 ? -11.459 -22.414 -42.849 1.00 55.84 90 ASN A C 1
ATOM 732 O O . ASN A 1 90 ? -11.492 -21.347 -43.445 1.00 55.84 90 ASN A O 1
ATOM 736 N N . SER A 1 91 ? -10.352 -23.030 -42.419 1.00 51.69 91 SER A N 1
ATOM 737 C CA . SER A 1 91 ? -9.053 -23.118 -43.104 1.00 51.69 91 SER A CA 1
ATOM 738 C C . SER A 1 91 ? -8.290 -21.834 -43.447 1.00 51.69 91 SER A C 1
ATOM 740 O O . SER A 1 91 ? -8.686 -21.076 -44.323 1.00 51.69 91 SER A O 1
ATOM 742 N N . SER A 1 92 ? -7.088 -21.707 -42.873 1.00 54.12 92 SER A N 1
ATOM 743 C CA . SER A 1 92 ? -5.865 -21.961 -43.657 1.00 54.12 92 SER A CA 1
ATOM 744 C C . SER A 1 92 ? -4.609 -21.891 -42.783 1.00 54.12 92 SER A C 1
ATOM 746 O O . SER A 1 92 ? -4.314 -20.869 -42.167 1.00 54.12 92 SER A O 1
ATOM 748 N N . GLU A 1 93 ? -3.870 -22.998 -42.766 1.00 59.09 93 GLU A N 1
ATOM 749 C CA . GLU A 1 93 ? -2.474 -23.102 -42.352 1.00 59.09 93 GLU A CA 1
ATOM 750 C C . GLU A 1 93 ? -1.568 -22.275 -43.279 1.00 59.09 93 GLU A C 1
ATOM 752 O O . GLU A 1 93 ? -1.699 -22.358 -44.497 1.00 59.09 93 GLU A O 1
ATOM 757 N N . THR A 1 94 ? -0.581 -21.574 -42.716 1.00 57.38 94 THR A N 1
ATOM 758 C CA . THR A 1 94 ? 0.704 -21.263 -43.375 1.00 57.38 94 THR A CA 1
ATOM 759 C C . THR A 1 94 ? 1.766 -21.220 -42.269 1.00 57.38 94 THR A C 1
ATOM 761 O O . THR A 1 94 ? 1.742 -20.334 -41.422 1.00 57.38 94 THR A O 1
ATOM 764 N N . SER A 1 95 ? 2.530 -22.291 -42.052 1.00 49.56 95 SER A N 1
ATOM 765 C CA . SER A 1 95 ? 3.769 -22.631 -42.771 1.00 49.56 95 SER A CA 1
ATOM 766 C C . SER A 1 95 ? 4.889 -21.595 -42.572 1.00 49.56 95 SER A C 1
ATOM 768 O O . SER A 1 95 ? 4.956 -20.595 -43.275 1.00 49.56 95 SER A O 1
ATOM 770 N N . THR A 1 96 ? 5.746 -21.890 -41.587 1.00 54.41 96 THR A N 1
ATOM 771 C CA . THR A 1 96 ? 7.225 -21.834 -41.614 1.00 54.41 96 THR A CA 1
ATOM 772 C C . THR A 1 96 ? 7.923 -20.818 -42.524 1.00 54.41 96 THR A C 1
ATOM 774 O O . THR A 1 96 ? 7.861 -20.939 -43.741 1.00 54.41 96 THR A O 1
ATOM 777 N N . MET A 1 97 ? 8.780 -19.981 -41.923 1.00 55.88 97 MET A N 1
ATOM 778 C CA . MET A 1 97 ? 10.192 -19.859 -42.323 1.00 55.88 97 MET A CA 1
ATOM 779 C C . MET A 1 97 ? 11.010 -19.154 -41.228 1.00 55.88 97 MET A C 1
ATOM 781 O O . MET A 1 97 ? 10.907 -17.945 -41.027 1.00 55.88 97 MET A O 1
ATOM 785 N N . GLU A 1 98 ? 11.836 -19.934 -40.524 1.00 55.12 98 GLU A N 1
ATOM 786 C CA . GLU A 1 98 ? 13.070 -19.427 -39.927 1.00 55.12 98 GLU A CA 1
ATOM 787 C C . GLU A 1 98 ? 13.947 -18.856 -41.040 1.00 55.12 98 GLU A C 1
ATOM 789 O O . GLU A 1 98 ? 14.162 -19.510 -42.062 1.00 55.12 98 GLU A O 1
ATOM 794 N N . VAL A 1 99 ? 14.507 -17.670 -40.819 1.00 63.00 99 VAL A N 1
ATOM 795 C CA . VAL A 1 99 ? 15.652 -17.204 -41.596 1.00 63.00 99 VAL A CA 1
ATOM 796 C C . VAL A 1 99 ? 16.688 -16.652 -40.625 1.00 63.00 99 VAL A C 1
ATOM 798 O O . VAL A 1 99 ? 16.638 -15.498 -40.203 1.00 63.00 99 VAL A O 1
ATOM 801 N N . CYS A 1 100 ? 17.634 -17.513 -40.252 1.00 55.44 100 CYS A N 1
ATOM 802 C CA . CYS A 1 100 ? 18.920 -17.098 -39.718 1.00 55.44 100 CYS A CA 1
ATOM 803 C C . CYS A 1 100 ? 19.712 -16.410 -40.834 1.00 55.44 100 CYS A C 1
ATOM 805 O O . CYS A 1 100 ? 20.088 -17.059 -41.807 1.00 55.44 100 CYS A O 1
ATOM 807 N N . PHE A 1 101 ? 20.054 -15.139 -40.652 1.00 62.47 101 PHE A N 1
ATOM 808 C CA . PHE A 1 101 ? 21.225 -14.564 -41.303 1.00 62.47 101 PHE A CA 1
ATOM 809 C C . PHE A 1 101 ? 22.226 -14.146 -40.226 1.00 62.47 101 PHE A C 1
ATOM 811 O O . PHE A 1 101 ? 22.167 -13.055 -39.668 1.00 62.47 101 PHE A O 1
ATOM 818 N N . LEU A 1 102 ? 23.158 -15.063 -39.943 1.00 62.16 102 LEU A N 1
ATOM 819 C CA . LEU A 1 102 ? 24.552 -14.680 -39.741 1.00 62.16 102 LEU A CA 1
ATOM 820 C C . LEU A 1 102 ? 24.994 -13.928 -40.999 1.00 62.16 102 LEU A C 1
ATOM 822 O O . LEU A 1 102 ? 24.773 -14.459 -42.080 1.00 62.16 102 LEU A O 1
ATOM 826 N N . TYR A 1 103 ? 25.673 -12.791 -40.874 1.00 57.16 103 TYR A N 1
ATOM 827 C CA . TYR A 1 103 ? 26.916 -12.550 -41.613 1.00 57.16 103 TYR A CA 1
ATOM 828 C C . TYR A 1 103 ? 27.666 -11.346 -41.014 1.00 57.16 103 TYR A C 1
ATOM 830 O O . TYR A 1 103 ? 27.183 -10.223 -41.088 1.00 57.16 103 TYR A O 1
ATOM 838 N N . GLN A 1 104 ? 28.818 -11.691 -40.423 1.00 58.22 104 GLN A N 1
ATOM 839 C CA . GLN A 1 104 ? 30.092 -10.968 -40.249 1.00 58.22 104 GLN A CA 1
ATOM 840 C C . GLN A 1 104 ? 30.110 -9.534 -39.703 1.00 58.22 104 GLN A C 1
ATOM 842 O O . GLN A 1 104 ? 29.767 -8.591 -40.444 1.00 58.22 104 GLN A O 1
#

Foldseek 3Di:
DDDDPVCLVQDWDALVPDDPVQLVVVCVVLVHDDDPPDDSVVSSVVSCVSCVVVVHHRRPDIDGPSPPPPPPPPPDDDDDDDDDDDDDDDDDDDDDDDDDDDDD

Sequence (104 aa):
MSMTSTTNSVKQRKLNDLRVVDLQRELRSFNISYDKKELKGSLVEKLRQALLNRNLDPDNYLFDTSTDLKSISSDDNNRSHEENSFHDTNSSETSTMEVCFLYQ